Protein AF-A0A418MF50-F1 (afdb_monomer_lite)

Organism: NCBI:txid2305895

pLDDT: mean 85.11, std 12.39, range [39.0, 96.81]

Radius of gyration: 15.43 Å; chains: 1; bounding box: 39×33×41 Å

Structure (mmCIF, N/CA/C/O backbone):
data_AF-A0A418MF50-F1
#
_entry.id   AF-A0A418MF50-F1
#
loop_
_atom_site.group_PDB
_atom_site.id
_atom_site.type_symbol
_atom_site.label_atom_id
_atom_site.label_alt_id
_atom_site.label_comp_id
_atom_site.label_asym_id
_atom_site.label_entity_id
_atom_site.label_seq_id
_atom_site.pdbx_PDB_ins_code
_atom_site.Cartn_x
_atom_site.Cartn_y
_atom_site.Cartn_z
_atom_site.occupancy
_atom_site.B_iso_or_equiv
_atom_site.auth_seq_id
_atom_site.auth_comp_id
_atom_site.auth_asym_id
_atom_site.auth_atom_id
_atom_site.pdbx_PDB_model_num
ATOM 1 N N . MET A 1 1 ? -24.322 -12.198 4.476 1.00 40.47 1 MET A N 1
ATOM 2 C CA . MET A 1 1 ? -22.917 -12.502 4.805 1.00 40.47 1 MET A CA 1
ATOM 3 C C . MET A 1 1 ? -22.656 -11.917 6.171 1.00 40.47 1 MET A C 1
ATOM 5 O O . MET A 1 1 ? -22.578 -10.701 6.294 1.00 40.47 1 MET A O 1
ATOM 9 N N . ASP A 1 2 ? -22.654 -12.772 7.187 1.00 39.00 2 ASP A N 1
ATOM 10 C CA . ASP A 1 2 ? -22.369 -12.386 8.565 1.00 39.00 2 ASP A CA 1
ATOM 11 C C . ASP A 1 2 ? -20.908 -11.935 8.714 1.00 39.00 2 ASP A C 1
ATOM 13 O O . ASP A 1 2 ? -20.053 -12.274 7.900 1.00 39.00 2 ASP A O 1
ATOM 17 N N . ARG A 1 3 ? -20.649 -11.099 9.720 1.00 45.75 3 ARG A N 1
ATOM 18 C CA . ARG A 1 3 ? -19.449 -10.271 9.939 1.00 45.75 3 ARG A CA 1
ATOM 19 C C . ARG A 1 3 ? -18.143 -11.076 10.107 1.00 45.75 3 ARG A C 1
ATOM 21 O O . ARG A 1 3 ? -17.661 -11.247 11.225 1.00 45.75 3 ARG A O 1
ATOM 28 N N . ILE A 1 4 ? -17.524 -11.536 9.017 1.00 49.72 4 ILE A N 1
ATOM 29 C CA . ILE A 1 4 ? -16.207 -12.206 9.048 1.00 49.72 4 ILE A CA 1
ATOM 30 C C . ILE A 1 4 ? -15.073 -11.170 8.957 1.00 49.72 4 ILE A C 1
ATOM 32 O O . ILE A 1 4 ? -14.363 -11.081 7.963 1.00 49.72 4 ILE A O 1
ATOM 36 N N . ILE A 1 5 ? -14.890 -10.380 10.016 1.00 53.25 5 ILE A N 1
ATOM 37 C CA . ILE A 1 5 ? -13.573 -9.808 10.359 1.00 53.25 5 ILE A CA 1
ATOM 38 C C . ILE A 1 5 ? -13.299 -10.161 11.821 1.00 53.25 5 ILE A C 1
ATOM 40 O O . ILE A 1 5 ? -13.067 -9.312 12.675 1.00 53.25 5 ILE A O 1
ATOM 44 N N . TYR A 1 6 ? -13.399 -11.445 12.153 1.00 53.62 6 TYR A N 1
ATOM 45 C CA . TYR A 1 6 ? -12.806 -11.943 13.386 1.00 53.62 6 TYR A CA 1
ATOM 46 C C . TYR A 1 6 ? -11.461 -12.569 13.028 1.00 53.62 6 TYR A C 1
ATOM 48 O O . TYR A 1 6 ? -11.406 -13.670 12.497 1.00 53.62 6 TYR A O 1
ATOM 56 N N . ILE A 1 7 ? -10.408 -11.788 13.293 1.00 60.94 7 ILE A N 1
ATOM 57 C CA . ILE A 1 7 ? -8.996 -12.174 13.425 1.00 60.94 7 ILE A CA 1
ATOM 58 C C . ILE A 1 7 ? -8.527 -13.121 12.312 1.00 60.9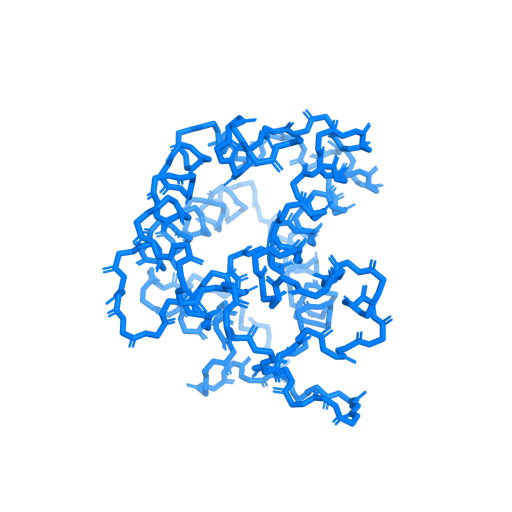4 7 ILE A C 1
ATOM 60 O O . ILE A 1 7 ? -8.392 -14.329 12.501 1.00 60.94 7 ILE A O 1
ATOM 64 N N . LEU A 1 8 ? -8.243 -12.546 11.144 1.00 71.44 8 LEU A N 1
ATOM 65 C CA . LEU A 1 8 ? -7.464 -13.240 10.123 1.00 71.44 8 LEU A CA 1
ATOM 66 C C . LEU A 1 8 ? -6.057 -13.467 10.685 1.00 71.44 8 LEU A C 1
ATOM 68 O O . LEU A 1 8 ? -5.431 -12.531 11.165 1.00 71.44 8 LEU A O 1
ATOM 72 N N . ASN A 1 9 ? -5.516 -14.682 10.624 1.00 80.25 9 ASN A N 1
ATOM 73 C CA . ASN A 1 9 ? -4.075 -14.824 10.839 1.00 80.25 9 ASN A CA 1
ATOM 74 C C . ASN A 1 9 ? -3.307 -14.113 9.704 1.00 80.25 9 ASN A C 1
ATOM 76 O O . ASN A 1 9 ? -3.879 -13.805 8.659 1.00 80.25 9 ASN A O 1
ATOM 80 N N . THR A 1 10 ? -2.005 -13.871 9.866 1.00 77.44 10 THR A N 1
ATOM 81 C CA . THR A 1 10 ? -1.233 -13.079 8.891 1.00 77.44 10 THR A CA 1
ATOM 82 C C . THR A 1 10 ? -1.316 -13.627 7.456 1.00 77.44 10 THR A C 1
ATOM 84 O O . THR A 1 10 ? -1.430 -12.849 6.515 1.00 77.44 10 THR A O 1
ATOM 87 N N . HIS A 1 11 ? -1.358 -14.952 7.262 1.00 82.44 11 HIS A N 1
ATOM 88 C CA . HIS A 1 11 ? -1.516 -15.558 5.931 1.00 82.44 11 HIS A CA 1
ATOM 89 C C . HIS A 1 11 ? -2.909 -15.301 5.332 1.00 82.44 11 HIS A C 1
ATOM 91 O O . HIS A 1 11 ? -3.054 -15.013 4.141 1.00 82.44 11 HIS A O 1
ATOM 97 N N . GLN A 1 12 ? -3.952 -15.393 6.157 1.00 87.81 12 GLN A N 1
ATOM 98 C CA . GLN A 1 12 ? -5.311 -15.044 5.751 1.00 87.81 12 GLN A CA 1
ATOM 99 C C . GLN A 1 12 ? -5.434 -13.548 5.453 1.00 87.81 12 GLN A C 1
ATOM 101 O O . GLN A 1 12 ? -6.130 -13.193 4.511 1.00 87.81 12 GLN A O 1
ATOM 106 N N . MET A 1 13 ? -4.722 -12.688 6.188 1.00 91.38 13 MET A N 1
ATOM 107 C CA . MET A 1 13 ? -4.668 -11.254 5.909 1.00 91.38 13 MET A CA 1
ATOM 108 C C . MET A 1 13 ? -4.002 -10.983 4.557 1.00 91.38 13 MET A C 1
ATOM 110 O O . MET A 1 13 ? -4.559 -10.243 3.761 1.00 91.38 13 MET A O 1
ATOM 114 N N . VAL A 1 14 ? -2.877 -11.632 4.233 1.00 92.12 14 VAL A N 1
ATOM 115 C CA . VAL A 1 14 ? -2.264 -11.532 2.891 1.00 92.12 14 VAL A CA 1
ATOM 116 C C . VAL A 1 14 ? -3.259 -11.941 1.801 1.00 92.12 14 VAL A C 1
ATOM 118 O O . VAL A 1 14 ? -3.436 -11.213 0.828 1.00 92.12 14 VAL A O 1
ATOM 121 N N . SER A 1 15 ? -3.956 -13.064 1.991 1.00 90.88 15 SER A N 1
ATOM 122 C CA . SER A 1 15 ? -4.968 -13.541 1.035 1.00 90.88 15 SER A CA 1
ATOM 123 C C . SER A 1 15 ? -6.134 -12.555 0.897 1.00 90.88 15 SER A C 1
ATOM 125 O O . SER A 1 15 ? -6.600 -12.309 -0.210 1.00 90.88 15 SER A O 1
ATOM 127 N N . PHE A 1 16 ? -6.567 -11.958 2.010 1.00 91.44 16 PHE A N 1
ATOM 128 C CA . PHE A 1 16 ? -7.607 -10.935 2.047 1.00 91.44 16 PHE A CA 1
ATOM 129 C C . PHE A 1 16 ? -7.195 -9.660 1.307 1.00 91.44 16 PHE A C 1
ATOM 131 O O . PHE A 1 16 ? -7.958 -9.182 0.472 1.00 91.44 16 PHE A O 1
ATOM 138 N N . LEU A 1 17 ? -5.985 -9.145 1.553 1.00 92.12 17 LEU A N 1
ATOM 139 C CA . LEU A 1 17 ? -5.474 -7.959 0.860 1.00 92.12 17 LEU A CA 1
ATOM 140 C C . LEU A 1 17 ? -5.344 -8.202 -0.648 1.00 92.12 17 LEU A C 1
ATOM 142 O O . LEU A 1 17 ? -5.726 -7.361 -1.451 1.00 92.12 17 LEU A O 1
ATOM 146 N N . MET A 1 18 ? -4.863 -9.377 -1.052 1.00 90.88 18 MET A N 1
ATOM 147 C CA . MET A 1 18 ? -4.740 -9.729 -2.471 1.00 90.88 18 MET A CA 1
ATOM 148 C C . MET A 1 18 ? -6.084 -10.046 -3.149 1.00 90.88 18 MET A C 1
ATOM 150 O O . MET A 1 18 ? -6.101 -10.281 -4.354 1.00 90.88 18 MET A O 1
ATOM 154 N N . GLY A 1 19 ? -7.193 -10.108 -2.400 1.00 87.50 19 GLY A N 1
ATOM 155 C CA . GLY A 1 19 ? -8.491 -10.527 -2.932 1.00 87.50 19 GLY A CA 1
ATOM 156 C C . GLY A 1 19 ? -8.508 -11.974 -3.425 1.00 87.50 19 GLY A C 1
ATOM 157 O O . GLY A 1 19 ? -9.249 -12.310 -4.343 1.00 87.50 19 GLY A O 1
ATOM 158 N N . ILE A 1 20 ? -7.686 -12.843 -2.838 1.00 87.44 20 ILE A N 1
ATOM 159 C CA . ILE A 1 20 ? -7.687 -14.274 -3.148 1.00 87.44 20 ILE A CA 1
ATOM 160 C C . ILE A 1 20 ? -8.920 -14.907 -2.498 1.00 87.44 20 ILE A C 1
ATOM 162 O O . ILE A 1 20 ? -9.257 -14.592 -1.354 1.00 87.44 20 ILE A O 1
ATOM 166 N N . GLU A 1 21 ? -9.584 -15.818 -3.214 1.00 81.62 21 GLU A N 1
ATOM 167 C CA . GLU A 1 21 ? -10.716 -16.597 -2.697 1.00 81.62 21 GLU A CA 1
ATOM 168 C C . GLU A 1 21 ? -10.442 -17.137 -1.275 1.00 81.62 21 GLU A C 1
ATOM 170 O O . GLU A 1 21 ? -9.377 -17.718 -1.036 1.00 81.62 21 GLU A O 1
ATOM 175 N N . PRO A 1 22 ? -11.370 -16.962 -0.311 1.00 83.25 22 PRO A N 1
ATOM 176 C CA . PRO A 1 22 ? -12.764 -16.520 -0.466 1.00 83.25 22 PRO A CA 1
ATOM 177 C C . PRO A 1 22 ? -12.986 -14.998 -0.325 1.00 83.25 22 PRO A C 1
ATOM 179 O O . PRO A 1 22 ? -14.115 -14.558 -0.117 1.00 83.25 22 PRO A O 1
ATOM 182 N N . PHE A 1 23 ? -11.927 -14.186 -0.353 1.00 83.12 23 PHE A N 1
ATOM 183 C CA . PHE A 1 23 ? -11.989 -12.745 -0.070 1.00 83.12 23 PHE A CA 1
ATOM 184 C C . PHE A 1 23 ? -12.098 -11.866 -1.320 1.00 83.12 23 PHE A C 1
ATOM 186 O O . PHE A 1 23 ? -12.017 -10.640 -1.221 1.00 83.12 23 PHE A O 1
ATOM 193 N N . ASN A 1 24 ? -12.253 -12.479 -2.491 1.00 84.06 24 ASN A N 1
ATOM 194 C CA . ASN A 1 24 ? -12.351 -11.762 -3.748 1.00 84.06 24 ASN A CA 1
ATOM 195 C C . ASN A 1 24 ? -13.591 -10.860 -3.761 1.00 84.06 24 ASN A C 1
ATOM 197 O O . ASN A 1 24 ? -14.708 -11.288 -3.460 1.00 84.06 24 ASN A O 1
ATOM 201 N N . VAL A 1 25 ? -13.390 -9.597 -4.125 1.00 83.75 25 VAL A N 1
ATOM 202 C CA . VAL A 1 25 ? -14.467 -8.654 -4.387 1.00 83.75 25 VAL A CA 1
ATOM 203 C C . VAL A 1 25 ? -14.332 -8.217 -5.833 1.00 83.75 25 VAL A C 1
ATOM 205 O O . VAL A 1 25 ? -13.457 -7.419 -6.159 1.00 83.75 25 VAL A O 1
ATOM 208 N N . GLU A 1 26 ? -15.236 -8.704 -6.682 1.00 80.62 26 GLU A N 1
ATOM 209 C CA . GLU A 1 26 ? -15.197 -8.442 -8.122 1.00 80.62 26 GLU A CA 1
ATOM 210 C C . GLU A 1 26 ? -15.038 -6.944 -8.439 1.00 80.62 26 GLU A C 1
ATOM 212 O O . GLU A 1 26 ? -15.786 -6.083 -7.942 1.00 80.62 26 GLU A O 1
ATOM 217 N N . SER A 1 27 ? -14.051 -6.642 -9.284 1.00 72.62 27 SER A N 1
ATOM 218 C CA . SER A 1 27 ? -13.863 -5.330 -9.887 1.00 72.62 27 SER A CA 1
ATOM 219 C C . SER A 1 27 ? -14.941 -5.110 -10.952 1.00 72.62 27 SER A C 1
ATOM 221 O O . SER A 1 27 ? -15.178 -5.928 -11.836 1.00 72.62 27 SER A O 1
ATOM 223 N N . SER A 1 28 ? -15.668 -4.000 -10.836 1.00 60.69 28 SER A N 1
ATOM 224 C CA . SER A 1 28 ? -16.722 -3.621 -11.775 1.00 60.69 28 SER A CA 1
ATOM 225 C C . SER A 1 28 ? -16.142 -2.653 -12.804 1.00 60.69 28 SER A C 1
ATOM 227 O O . SER A 1 28 ? -16.252 -1.437 -12.638 1.00 60.69 28 SER A O 1
ATOM 229 N N . GLY A 1 29 ? -15.474 -3.168 -13.835 1.00 59.81 29 GLY A N 1
ATOM 230 C CA . GLY A 1 29 ? -14.913 -2.344 -14.907 1.00 59.81 29 GLY A CA 1
ATOM 231 C C . GLY A 1 29 ? -14.178 -3.150 -15.978 1.00 59.81 29 GLY A C 1
ATOM 232 O O . GLY A 1 29 ? -13.901 -4.326 -15.793 1.00 59.81 29 GLY A O 1
ATOM 233 N N . ASP A 1 30 ? -13.834 -2.486 -17.087 1.00 51.38 30 ASP A N 1
ATOM 234 C CA . ASP A 1 30 ? -13.110 -3.068 -18.237 1.00 51.38 30 ASP A CA 1
ATOM 235 C C . ASP A 1 30 ? -11.646 -3.456 -17.929 1.00 51.38 30 ASP A C 1
ATOM 237 O O . ASP A 1 30 ? -10.927 -3.929 -18.807 1.00 51.38 30 ASP A O 1
ATOM 241 N N . VAL A 1 31 ? -11.169 -3.189 -16.710 1.00 60.03 31 VAL A N 1
ATOM 242 C CA . VAL A 1 31 ? -9.800 -3.467 -16.269 1.00 60.03 31 VAL A CA 1
ATOM 243 C C . VAL A 1 31 ? -9.891 -4.478 -15.140 1.00 60.03 31 VAL A C 1
ATOM 245 O O . VAL A 1 31 ? -10.430 -4.161 -14.082 1.00 60.03 31 VAL A O 1
ATOM 248 N N . GLU A 1 32 ? -9.374 -5.681 -15.390 1.00 69.94 32 GLU A N 1
ATOM 249 C CA . GLU A 1 32 ? -9.337 -6.811 -14.455 1.00 69.94 32 GLU A CA 1
ATOM 250 C C . GLU A 1 32 ? -8.338 -6.542 -13.319 1.00 69.94 32 GLU A C 1
ATOM 252 O O . GLU A 1 32 ? -7.302 -7.199 -13.196 1.00 69.94 32 GLU A O 1
ATOM 257 N N . GLU A 1 33 ? -8.607 -5.521 -12.501 1.00 79.69 33 GLU A N 1
ATOM 258 C CA . GLU A 1 33 ? -7.912 -5.362 -11.227 1.00 79.69 33 GLU A CA 1
ATOM 259 C C . GLU A 1 33 ? -8.083 -6.637 -10.397 1.00 79.69 33 GLU A C 1
ATOM 261 O O . GLU A 1 33 ? -9.158 -7.246 -10.459 1.00 79.69 33 GLU A O 1
ATOM 266 N N . PRO A 1 34 ? -7.069 -7.024 -9.598 1.00 79.81 34 PRO A N 1
ATOM 267 C CA . PRO A 1 34 ? -7.108 -8.270 -8.833 1.00 79.81 34 PRO A CA 1
ATOM 268 C C . PRO A 1 34 ? -8.337 -8.372 -7.929 1.00 79.81 34 PRO A C 1
ATOM 270 O O . PRO A 1 34 ? -8.860 -9.456 -7.705 1.00 79.81 34 PRO A O 1
ATOM 273 N N . THR A 1 35 ? -8.782 -7.227 -7.412 1.00 87.00 35 THR A N 1
ATOM 274 C CA . THR A 1 35 ? -9.969 -7.069 -6.578 1.00 87.00 35 THR A CA 1
ATOM 275 C C . THR A 1 35 ? -10.361 -5.591 -6.527 1.00 87.00 35 THR A C 1
ATOM 277 O O . THR A 1 35 ? -9.595 -4.716 -6.937 1.00 87.00 35 THR A O 1
ATOM 280 N N . ASN A 1 36 ? -11.547 -5.287 -6.008 1.00 88.25 36 ASN A N 1
ATOM 281 C CA . ASN A 1 36 ? -12.015 -3.924 -5.791 1.00 88.25 36 ASN A CA 1
ATOM 282 C C . ASN A 1 36 ? -11.602 -3.409 -4.400 1.00 88.25 36 ASN A C 1
ATOM 284 O O . ASN A 1 36 ? -12.344 -3.564 -3.425 1.00 88.25 36 ASN A O 1
ATOM 288 N N . TYR A 1 37 ? -10.427 -2.780 -4.313 1.00 89.38 37 TYR A N 1
ATOM 289 C CA . TYR A 1 37 ? -9.861 -2.286 -3.052 1.00 89.38 37 TYR A CA 1
ATOM 290 C C . TYR A 1 37 ? -10.766 -1.266 -2.341 1.00 89.38 37 TYR A C 1
ATOM 292 O O . TYR A 1 37 ? -11.058 -1.447 -1.160 1.00 89.38 37 TYR A O 1
ATOM 300 N N . GLU A 1 38 ? -11.303 -0.265 -3.048 1.00 89.31 38 GLU A N 1
ATOM 301 C CA . GLU A 1 38 ? -12.243 0.722 -2.479 1.00 89.31 38 GLU A CA 1
ATOM 302 C C . GLU A 1 38 ? -13.446 0.019 -1.826 1.00 89.31 38 GLU A C 1
ATOM 304 O O . GLU A 1 38 ? -13.845 0.303 -0.692 1.00 89.31 38 GLU A O 1
ATOM 309 N N . LYS A 1 39 ? -14.025 -0.962 -2.529 1.00 88.94 39 LYS A N 1
ATOM 310 C CA . LYS A 1 39 ? -15.166 -1.730 -2.029 1.00 88.94 39 LYS A CA 1
ATOM 311 C C . LYS A 1 39 ? -14.774 -2.629 -0.856 1.00 88.94 39 LYS A C 1
ATOM 313 O O . LYS A 1 39 ? -15.585 -2.746 0.064 1.00 88.94 39 LYS A O 1
ATOM 318 N N . ILE A 1 40 ? -13.565 -3.203 -0.840 1.00 90.25 40 ILE A N 1
ATOM 319 C CA . ILE A 1 40 ? -13.032 -3.935 0.321 1.00 90.25 40 ILE A CA 1
ATOM 320 C C . ILE A 1 40 ? -13.015 -3.025 1.554 1.00 90.25 40 ILE A C 1
ATOM 322 O O . ILE A 1 40 ? -13.572 -3.369 2.602 1.00 90.25 40 ILE A O 1
ATOM 326 N N . TRP A 1 41 ? -12.426 -1.836 1.429 1.00 91.62 41 TRP A N 1
ATOM 327 C CA . TRP A 1 41 ? -12.326 -0.899 2.544 1.00 91.62 41 TRP A CA 1
ATOM 328 C C . TRP A 1 41 ? -13.694 -0.405 3.006 1.00 91.62 41 TRP A C 1
ATOM 330 O O . TRP A 1 41 ? -13.979 -0.398 4.205 1.00 91.62 41 TRP A O 1
ATOM 340 N N . ARG A 1 42 ? -14.575 -0.054 2.066 1.00 90.88 42 ARG A N 1
ATOM 341 C CA . ARG A 1 42 ? -15.916 0.462 2.360 1.00 90.88 42 ARG A CA 1
ATOM 342 C C . ARG A 1 42 ? -16.842 -0.573 2.995 1.00 90.88 42 ARG A C 1
ATOM 344 O O . ARG A 1 42 ? -17.602 -0.213 3.890 1.00 90.88 42 ARG A O 1
ATOM 351 N N . LEU A 1 43 ? -16.845 -1.815 2.508 1.00 88.12 43 LEU A N 1
ATOM 352 C CA . LEU A 1 43 ? -17.809 -2.835 2.940 1.00 88.12 43 LEU A CA 1
ATOM 353 C C . LEU A 1 43 ? -17.318 -3.691 4.105 1.00 88.12 43 LEU A C 1
ATOM 355 O O . LEU A 1 43 ? -18.148 -4.232 4.832 1.00 88.12 43 LEU A O 1
ATOM 359 N N . PHE A 1 44 ? -16.003 -3.813 4.288 1.00 88.81 44 PHE A N 1
ATOM 360 C CA . PHE A 1 44 ? -15.433 -4.709 5.289 1.00 88.81 44 PHE A CA 1
ATOM 361 C C . PHE A 1 44 ? -14.623 -3.923 6.323 1.00 88.81 44 PHE A C 1
ATOM 363 O O . PHE A 1 44 ? -15.026 -3.854 7.484 1.00 88.81 44 PHE A O 1
ATOM 370 N N . ILE A 1 45 ? -13.531 -3.266 5.916 1.00 90.81 45 ILE A N 1
ATOM 371 C CA . ILE A 1 45 ? -12.579 -2.668 6.870 1.00 90.81 45 ILE A CA 1
ATOM 372 C C . ILE A 1 45 ? -13.220 -1.533 7.681 1.00 90.81 45 ILE A C 1
ATOM 374 O O . ILE A 1 45 ? -13.198 -1.580 8.909 1.00 90.81 45 ILE A O 1
ATOM 378 N N . LYS A 1 46 ? -13.835 -0.532 7.036 1.00 90.25 46 LYS A N 1
ATOM 379 C CA . LYS A 1 46 ? -14.431 0.620 7.738 1.00 90.25 46 LYS A CA 1
ATOM 380 C C . LYS A 1 46 ? -15.567 0.202 8.690 1.00 90.25 46 LYS A C 1
ATOM 382 O O . LYS A 1 46 ? -15.539 0.636 9.842 1.00 90.25 46 LYS A O 1
ATOM 387 N N . PRO A 1 47 ? -16.527 -0.657 8.292 1.00 90.31 47 PRO A N 1
ATOM 388 C CA . PRO A 1 47 ? -17.529 -1.184 9.218 1.00 90.31 47 PRO A CA 1
ATOM 389 C C . PRO A 1 47 ? -16.924 -1.907 10.425 1.00 90.31 47 PRO A C 1
ATOM 391 O O . PRO A 1 47 ? -17.331 -1.635 11.552 1.00 90.31 47 PRO A O 1
ATOM 394 N N . PHE A 1 48 ? -15.914 -2.759 10.223 1.00 89.19 48 PHE A N 1
ATOM 395 C CA . PHE A 1 48 ? -15.223 -3.411 11.338 1.00 89.19 48 PHE A CA 1
ATOM 396 C C . PHE A 1 48 ? -14.549 -2.404 12.265 1.00 89.19 48 PHE A C 1
ATOM 398 O O . PHE A 1 48 ? -14.750 -2.469 13.472 1.00 89.19 48 PHE A O 1
ATOM 405 N N . LEU A 1 49 ? -13.799 -1.443 11.724 1.00 89.69 49 LEU A N 1
ATOM 406 C CA . LEU A 1 49 ? -13.121 -0.431 12.531 1.00 89.69 49 LEU A CA 1
ATOM 407 C C . LEU A 1 49 ? -14.102 0.417 13.352 1.00 89.69 49 LEU A C 1
ATOM 409 O O . LEU A 1 49 ? -13.746 0.850 14.446 1.00 89.69 49 LEU A O 1
ATOM 413 N N . ASN A 1 50 ? -15.331 0.622 12.877 1.00 89.56 50 ASN A N 1
ATOM 414 C CA . ASN A 1 50 ? -16.364 1.339 13.625 1.00 89.56 50 ASN A CA 1
ATOM 415 C C . ASN A 1 50 ? -16.934 0.518 14.797 1.00 89.56 50 ASN A C 1
ATOM 417 O O . ASN A 1 50 ? -17.276 1.093 15.828 1.00 89.56 50 ASN A O 1
ATOM 421 N N . GLU A 1 51 ? -17.034 -0.805 14.653 1.00 89.88 51 GLU A N 1
ATOM 422 C CA . GLU A 1 51 ? -17.646 -1.698 15.650 1.00 89.88 51 GLU A CA 1
ATOM 423 C C . GLU A 1 51 ? -16.630 -2.330 16.621 1.00 89.88 51 GLU A C 1
ATOM 425 O O . GLU A 1 51 ? -16.989 -2.726 17.729 1.00 89.88 51 GLU A O 1
ATOM 430 N N . ALA A 1 52 ? -15.364 -2.433 16.213 1.00 87.31 52 ALA A N 1
ATOM 431 C CA . ALA A 1 52 ? -14.310 -3.124 16.944 1.00 87.31 52 ALA A CA 1
ATOM 432 C C . ALA A 1 52 ? -13.907 -2.415 18.248 1.00 87.31 52 ALA A C 1
ATOM 434 O O . ALA A 1 52 ? -13.861 -1.184 18.339 1.00 87.31 52 ALA A O 1
ATOM 435 N N . SER A 1 53 ? -13.518 -3.205 19.252 1.00 89.06 53 SER A N 1
ATOM 436 C CA . SER A 1 53 ? -12.850 -2.703 20.455 1.00 89.06 53 SER A CA 1
ATOM 437 C C . SER A 1 53 ? -11.463 -2.133 20.128 1.00 89.06 53 SER A C 1
ATOM 439 O O . SER A 1 53 ? -10.896 -2.397 19.065 1.00 89.06 53 SER A O 1
ATOM 441 N N . LYS A 1 54 ? -10.872 -1.367 21.055 1.00 87.19 54 LYS A N 1
ATOM 442 C CA . LYS A 1 54 ? -9.513 -0.822 20.885 1.00 87.19 54 LYS A CA 1
ATOM 443 C C . LYS A 1 54 ? -8.482 -1.922 20.593 1.00 87.19 54 LYS A C 1
ATOM 445 O O . LYS A 1 54 ? -7.687 -1.771 19.669 1.00 87.19 54 LYS A O 1
ATOM 450 N N . ASP A 1 55 ? -8.546 -3.033 21.322 1.00 87.19 55 ASP A N 1
ATOM 451 C CA . ASP A 1 55 ? -7.614 -4.156 21.161 1.00 87.19 55 ASP A CA 1
ATOM 452 C C . ASP A 1 55 ? -7.786 -4.842 19.802 1.00 87.19 55 ASP A C 1
ATOM 454 O O . ASP A 1 55 ? -6.805 -5.157 19.135 1.00 87.19 55 ASP A O 1
ATOM 458 N N . GLN A 1 56 ? -9.030 -5.001 19.338 1.00 88.12 56 GLN A N 1
ATOM 459 C CA . GLN A 1 56 ? -9.317 -5.563 18.016 1.00 88.12 56 GLN A CA 1
ATOM 460 C C . GLN A 1 56 ? -8.798 -4.667 16.886 1.00 88.12 56 GLN A C 1
ATOM 462 O O . GLN A 1 56 ? -8.251 -5.177 15.910 1.00 88.12 56 GLN A O 1
ATOM 467 N N . LYS A 1 57 ? -8.930 -3.339 17.018 1.00 87.62 57 LYS A N 1
ATOM 468 C CA . LYS A 1 57 ? -8.355 -2.390 16.052 1.00 87.62 57 LYS A CA 1
ATOM 469 C C . LYS A 1 57 ? -6.830 -2.470 16.053 1.00 87.62 57 LYS A C 1
ATOM 471 O O . LYS A 1 57 ? -6.232 -2.540 14.987 1.00 87.62 57 LYS A O 1
ATOM 476 N N . SER A 1 58 ? -6.207 -2.491 17.232 1.00 88.00 58 SER A N 1
ATOM 477 C CA . SER A 1 58 ? -4.748 -2.601 17.362 1.00 88.00 58 SER A CA 1
ATOM 478 C C . SER A 1 58 ? -4.216 -3.887 16.726 1.00 88.00 58 SER A C 1
ATOM 480 O O . SER A 1 58 ? -3.245 -3.842 15.972 1.00 88.00 58 SER A O 1
ATOM 482 N N . GLU A 1 59 ? -4.886 -5.014 16.962 1.00 88.00 59 GLU A N 1
ATOM 483 C CA . GLU A 1 59 ? -4.517 -6.300 16.377 1.00 88.00 59 GLU A CA 1
ATOM 484 C C . GLU A 1 59 ? -4.704 -6.317 14.854 1.00 88.00 59 GLU A C 1
ATOM 486 O O . GLU A 1 59 ? -3.816 -6.772 14.135 1.00 88.00 59 GLU A O 1
ATOM 491 N N . PHE A 1 60 ? -5.808 -5.762 14.343 1.00 90.06 60 PHE A N 1
ATOM 492 C CA . PHE A 1 60 ? -6.021 -5.616 12.902 1.00 90.06 60 PHE A CA 1
ATOM 493 C C . PHE A 1 60 ? -4.891 -4.819 12.246 1.00 90.06 60 PHE A C 1
ATOM 495 O O . PHE A 1 60 ? -4.331 -5.250 11.242 1.00 90.06 60 PHE A O 1
ATOM 502 N N . TRP A 1 61 ? -4.516 -3.684 12.833 1.00 90.75 61 TRP A N 1
ATOM 503 C CA . TRP A 1 61 ? -3.453 -2.835 12.308 1.00 90.75 61 TRP A CA 1
ATOM 504 C C . TRP A 1 61 ? -2.079 -3.509 12.336 1.00 90.75 61 TRP A C 1
ATOM 506 O O . TRP A 1 61 ? -1.326 -3.413 11.363 1.00 90.75 61 TRP A O 1
ATOM 516 N N . ARG A 1 62 ? -1.783 -4.270 13.396 1.00 90.69 62 ARG A N 1
ATOM 517 C CA . ARG A 1 62 ? -0.585 -5.116 13.472 1.00 90.69 62 ARG A CA 1
ATOM 518 C C . ARG A 1 62 ? -0.565 -6.150 12.342 1.00 90.69 62 ARG A C 1
ATOM 520 O O . ARG A 1 62 ? 0.430 -6.261 11.631 1.00 90.69 62 ARG A O 1
ATOM 527 N N . GLN A 1 63 ? -1.666 -6.873 12.140 1.00 91.19 63 GLN A N 1
ATOM 528 C CA . GLN A 1 63 ? -1.791 -7.886 11.086 1.00 91.19 63 GLN A CA 1
ATOM 529 C C . GLN A 1 63 ? -1.717 -7.280 9.684 1.00 91.19 63 GLN A C 1
ATOM 531 O O . GLN A 1 63 ? -1.090 -7.856 8.798 1.00 91.19 63 GLN A O 1
ATOM 536 N N . PHE A 1 64 ? -2.323 -6.111 9.486 1.00 92.75 64 PHE A N 1
ATOM 537 C CA . PHE A 1 64 ? -2.263 -5.358 8.240 1.00 92.75 64 PHE A CA 1
ATOM 538 C C . PHE A 1 64 ? -0.817 -4.965 7.907 1.00 92.75 64 PHE A C 1
ATOM 540 O O . PHE A 1 64 ? -0.340 -5.259 6.812 1.00 92.75 64 PHE A O 1
ATOM 547 N N . TYR A 1 65 ? -0.075 -4.403 8.868 1.00 93.94 65 TYR A N 1
ATOM 548 C CA . TYR A 1 65 ? 1.349 -4.088 8.703 1.00 93.94 65 TYR A CA 1
ATOM 549 C C . TYR A 1 65 ? 2.190 -5.326 8.365 1.00 93.94 65 TYR A C 1
ATOM 551 O O . TYR A 1 65 ? 3.038 -5.299 7.466 1.00 93.94 65 TYR A O 1
ATOM 559 N N . GLU A 1 66 ? 1.962 -6.430 9.078 1.00 93.44 66 GLU A N 1
ATOM 560 C CA . GLU A 1 66 ? 2.669 -7.685 8.834 1.00 93.44 66 GLU A CA 1
ATOM 561 C C . GLU A 1 66 ? 2.359 -8.261 7.455 1.00 93.44 66 GLU A C 1
ATOM 563 O O . GLU A 1 66 ? 3.276 -8.713 6.773 1.00 93.44 66 GLU A O 1
ATOM 568 N N . ALA A 1 67 ? 1.104 -8.201 7.013 1.00 94.56 67 ALA A N 1
ATOM 569 C CA . ALA A 1 67 ? 0.702 -8.661 5.693 1.00 94.56 67 ALA A CA 1
ATOM 570 C C . ALA A 1 67 ? 1.340 -7.818 4.579 1.00 94.56 67 ALA A C 1
ATOM 572 O O . ALA A 1 67 ? 1.905 -8.387 3.648 1.00 94.56 67 ALA A O 1
ATOM 573 N N . LEU A 1 68 ? 1.359 -6.485 4.703 1.00 95.69 68 LEU A N 1
ATOM 574 C CA . LEU A 1 68 ? 2.080 -5.620 3.758 1.00 95.69 68 LEU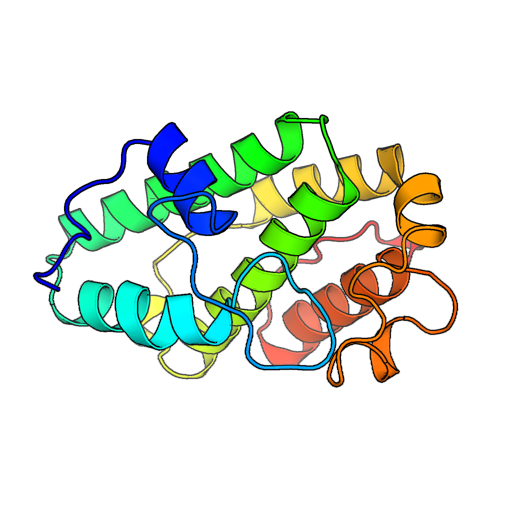 A CA 1
ATOM 575 C C . LEU A 1 68 ? 3.584 -5.930 3.734 1.00 95.69 68 LEU A C 1
ATOM 577 O O . LEU A 1 68 ? 4.208 -5.967 2.673 1.00 95.69 68 LEU A O 1
ATOM 581 N N . THR A 1 69 ? 4.169 -6.203 4.903 1.00 95.06 69 THR A N 1
ATOM 582 C CA . THR A 1 69 ? 5.574 -6.614 5.002 1.00 95.06 69 THR A CA 1
ATOM 583 C C . THR A 1 69 ? 5.813 -7.961 4.316 1.00 95.06 69 THR A C 1
ATOM 585 O O . THR A 1 69 ? 6.827 -8.115 3.641 1.00 95.06 69 THR A O 1
ATOM 588 N N . GLN A 1 70 ? 4.904 -8.931 4.461 1.00 94.88 70 GLN A N 1
ATOM 589 C CA . GLN A 1 70 ? 5.002 -10.229 3.789 1.00 94.88 70 GLN A CA 1
ATOM 590 C C . GLN A 1 70 ? 4.839 -10.111 2.274 1.00 94.88 70 GLN A C 1
ATOM 592 O O . GLN A 1 70 ? 5.589 -10.761 1.553 1.00 94.88 70 GLN A O 1
ATOM 597 N N . LEU A 1 71 ? 3.935 -9.254 1.787 1.00 94.81 71 LEU A N 1
ATOM 598 C CA . LEU A 1 71 ? 3.782 -8.982 0.354 1.00 94.81 71 LEU A CA 1
ATOM 599 C C . LEU A 1 71 ? 5.092 -8.484 -0.274 1.00 94.81 71 LEU A C 1
ATOM 601 O O . LEU A 1 71 ? 5.439 -8.922 -1.363 1.00 94.81 71 LEU A O 1
ATOM 605 N N . CYS A 1 72 ? 5.880 -7.670 0.439 1.00 94.00 72 CYS A N 1
ATOM 606 C CA . CYS A 1 72 ? 7.208 -7.239 -0.025 1.00 94.00 72 CYS A CA 1
ATOM 607 C C . CYS A 1 72 ? 8.225 -8.394 -0.173 1.00 94.00 72 CYS A C 1
ATOM 609 O O . CYS A 1 72 ? 9.295 -8.193 -0.745 1.00 94.00 72 CYS A O 1
ATOM 611 N N . LEU A 1 73 ? 7.945 -9.570 0.402 1.00 92.50 73 LEU A N 1
ATOM 612 C CA . LEU A 1 73 ? 8.854 -10.719 0.468 1.00 92.50 73 LEU A CA 1
ATOM 613 C C . LEU A 1 73 ? 8.409 -11.914 -0.389 1.00 92.50 73 LEU A C 1
ATOM 615 O O . LEU A 1 73 ? 9.194 -12.851 -0.525 1.00 92.50 73 LEU A O 1
ATOM 619 N N . LEU A 1 74 ? 7.178 -11.924 -0.917 1.00 88.00 74 LEU A N 1
ATOM 620 C CA . LEU A 1 74 ? 6.639 -13.073 -1.655 1.00 88.00 74 LEU A CA 1
ATOM 621 C C . LEU A 1 74 ? 7.401 -13.333 -2.959 1.00 88.00 74 LEU A C 1
ATOM 623 O O . LEU A 1 74 ? 7.689 -14.496 -3.239 1.00 88.00 74 LE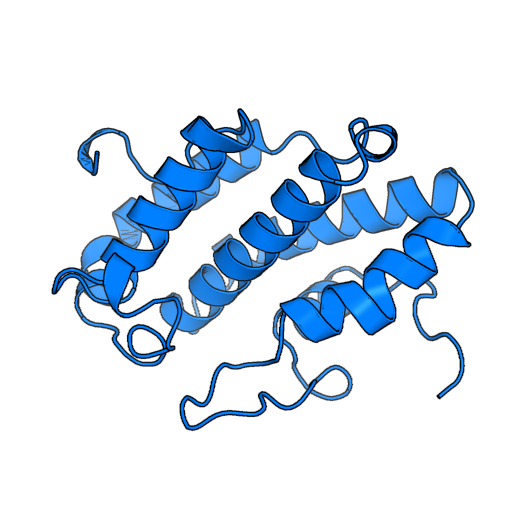U A O 1
ATOM 627 N N . ASP A 1 75 ? 7.757 -12.279 -3.704 1.00 85.00 75 ASP A N 1
ATOM 628 C CA . ASP A 1 75 ? 8.606 -12.323 -4.907 1.00 85.00 75 ASP A CA 1
ATOM 629 C C . ASP A 1 75 ? 8.128 -13.341 -5.964 1.00 85.00 75 ASP A C 1
ATOM 631 O O . ASP A 1 75 ? 8.918 -13.876 -6.741 1.00 85.00 75 ASP A O 1
ATOM 635 N N . LYS A 1 76 ? 6.819 -13.633 -5.988 1.00 91.50 76 LYS A N 1
ATOM 636 C CA . LYS A 1 76 ? 6.189 -14.550 -6.950 1.00 91.50 76 LYS A CA 1
ATOM 637 C C . LYS A 1 76 ? 5.682 -13.785 -8.160 1.00 91.50 76 LYS A C 1
ATOM 639 O O . LYS A 1 76 ? 5.932 -14.182 -9.294 1.00 91.50 76 LYS A O 1
ATOM 644 N N . ASP A 1 77 ? 4.967 -12.697 -7.900 1.00 94.19 77 ASP A N 1
ATOM 645 C CA . ASP A 1 77 ? 4.520 -11.736 -8.900 1.00 94.19 77 ASP A CA 1
ATOM 646 C C . ASP A 1 77 ? 4.672 -10.329 -8.312 1.00 94.19 77 ASP A C 1
ATOM 648 O O . ASP A 1 77 ? 3.721 -9.784 -7.741 1.00 94.19 77 ASP A O 1
ATOM 652 N N . PRO A 1 78 ? 5.866 -9.720 -8.448 1.00 93.88 78 PRO A N 1
ATOM 653 C CA . PRO A 1 78 ? 6.128 -8.405 -7.883 1.00 93.88 78 PRO A CA 1
ATOM 654 C C . PRO A 1 78 ? 5.118 -7.354 -8.350 1.00 93.88 78 PRO A C 1
ATOM 656 O O . PRO A 1 78 ? 4.796 -6.441 -7.595 1.00 93.88 78 PRO A O 1
ATOM 659 N N . GLY A 1 79 ? 4.619 -7.453 -9.589 1.00 93.50 79 GLY A N 1
ATOM 660 C CA . GLY A 1 79 ? 3.644 -6.504 -10.122 1.00 93.50 79 GLY A CA 1
ATOM 661 C C . GLY A 1 79 ? 2.340 -6.553 -9.332 1.00 93.50 79 GLY A C 1
ATOM 662 O O . GLY A 1 79 ? 1.885 -5.518 -8.849 1.00 93.50 79 GLY A O 1
ATOM 663 N N . LEU A 1 80 ? 1.787 -7.754 -9.135 1.00 92.88 80 LEU A N 1
ATOM 664 C CA . LEU A 1 80 ? 0.589 -7.985 -8.320 1.00 92.88 80 LEU A CA 1
ATOM 665 C C . LEU A 1 80 ? 0.789 -7.577 -6.861 1.00 92.88 80 LEU A C 1
ATOM 667 O O . LEU A 1 80 ? -0.042 -6.871 -6.289 1.00 92.88 80 LEU A O 1
ATOM 671 N N . GLU A 1 81 ? 1.892 -8.015 -6.265 1.00 95.25 81 GLU A N 1
ATOM 672 C CA . GLU A 1 81 ? 2.209 -7.789 -4.856 1.00 95.25 81 GLU A CA 1
ATOM 673 C C . GLU A 1 81 ? 2.320 -6.289 -4.549 1.00 95.25 81 GLU A C 1
ATOM 675 O O . GLU A 1 81 ? 1.671 -5.789 -3.629 1.00 95.25 81 GLU A O 1
ATOM 680 N N . TYR A 1 82 ? 3.072 -5.542 -5.362 1.00 95.31 82 TYR A N 1
ATOM 681 C CA . TYR A 1 82 ? 3.245 -4.103 -5.162 1.00 95.31 82 TYR A CA 1
ATOM 682 C C . TYR A 1 82 ? 2.003 -3.314 -5.557 1.00 95.31 82 TYR A C 1
ATOM 684 O O . TYR A 1 82 ? 1.657 -2.358 -4.866 1.00 95.31 82 TYR A O 1
ATOM 692 N N . TYR A 1 83 ? 1.272 -3.730 -6.592 1.00 93.25 83 TYR A N 1
ATOM 693 C CA . TYR A 1 83 ? -0.019 -3.118 -6.901 1.00 93.25 83 TYR A CA 1
ATOM 694 C C . TYR A 1 83 ? -1.004 -3.234 -5.736 1.00 93.25 83 TYR A C 1
ATOM 696 O O . TYR A 1 83 ? -1.651 -2.251 -5.373 1.00 93.25 83 TYR A O 1
ATOM 704 N N . THR A 1 84 ? -1.051 -4.405 -5.101 1.00 94.25 84 THR A N 1
ATOM 705 C CA . THR A 1 84 ? -1.853 -4.657 -3.898 1.00 94.25 84 THR A CA 1
ATOM 706 C C . THR A 1 84 ? -1.428 -3.734 -2.756 1.00 94.25 84 THR A C 1
ATOM 708 O O . THR A 1 84 ? -2.266 -3.037 -2.183 1.00 94.25 84 THR A O 1
ATOM 711 N N . ILE A 1 85 ? -0.123 -3.671 -2.454 1.00 96.31 85 ILE A N 1
ATOM 712 C CA . ILE A 1 85 ? 0.422 -2.797 -1.403 1.00 96.31 85 ILE A CA 1
ATOM 713 C C . ILE A 1 85 ? 0.003 -1.344 -1.640 1.00 96.31 85 ILE A C 1
ATOM 715 O O . ILE A 1 85 ? -0.591 -0.722 -0.762 1.00 96.31 85 ILE A O 1
ATOM 719 N N . PHE A 1 86 ? 0.285 -0.804 -2.827 1.00 94.69 86 PHE A N 1
ATOM 720 C CA . PHE A 1 86 ? 0.015 0.596 -3.144 1.00 94.69 86 PHE A CA 1
ATOM 721 C C . PHE A 1 86 ? -1.482 0.922 -3.125 1.00 94.69 86 PHE A C 1
ATOM 723 O O . PHE A 1 86 ? -1.861 1.970 -2.606 1.00 94.69 86 PHE A O 1
ATOM 730 N N . SER A 1 87 ? -2.336 0.011 -3.595 1.00 92.94 87 SER A N 1
ATOM 731 C CA . SER A 1 87 ? -3.792 0.193 -3.549 1.00 92.94 87 SER A CA 1
ATOM 732 C C . SER A 1 87 ? -4.309 0.272 -2.108 1.00 92.94 87 SER A C 1
ATOM 734 O O . SER A 1 87 ? -5.090 1.158 -1.770 1.00 92.94 87 SER A O 1
ATOM 736 N N . HIS A 1 88 ? -3.813 -0.588 -1.214 1.00 94.88 88 HIS A N 1
ATOM 737 C CA . HIS A 1 88 ? -4.166 -0.523 0.205 1.00 94.88 88 HIS A CA 1
ATOM 738 C C . HIS A 1 88 ? -3.593 0.702 0.925 1.00 94.88 88 HIS A C 1
ATOM 740 O O . HIS A 1 88 ? -4.245 1.216 1.832 1.00 94.88 88 HIS A O 1
ATOM 746 N N . LEU A 1 89 ? -2.407 1.186 0.541 1.00 94.88 89 LEU A N 1
ATOM 747 C CA . LEU A 1 89 ? -1.832 2.409 1.108 1.00 94.88 89 LEU A CA 1
ATOM 748 C C . LEU A 1 89 ? -2.661 3.647 0.754 1.00 94.88 89 LEU A C 1
ATOM 750 O O . LEU A 1 89 ? -2.885 4.481 1.629 1.00 94.88 89 LEU A O 1
ATOM 754 N N . VAL A 1 90 ? -3.153 3.755 -0.486 1.00 92.38 90 VAL A N 1
ATOM 755 C CA . VAL A 1 90 ? -4.057 4.848 -0.889 1.00 92.38 90 VAL A CA 1
ATOM 756 C C . VAL A 1 90 ? -5.300 4.862 -0.009 1.00 92.38 90 VAL A C 1
ATOM 758 O O . VAL A 1 90 ? -5.606 5.887 0.595 1.00 92.38 90 VAL A O 1
ATOM 761 N N . GLU A 1 91 ? -5.978 3.723 0.115 1.00 93.12 91 GLU A N 1
ATOM 762 C CA . GLU A 1 91 ? -7.200 3.608 0.916 1.00 93.12 91 GLU A CA 1
ATOM 763 C C . GLU A 1 91 ? -6.951 3.857 2.411 1.00 93.12 91 GLU A C 1
ATOM 765 O O . GLU A 1 91 ? -7.734 4.543 3.069 1.00 93.12 91 GLU A O 1
ATOM 770 N N . TYR A 1 92 ? -5.824 3.374 2.946 1.00 94.00 92 TYR A N 1
ATOM 771 C CA . TYR A 1 92 ? -5.405 3.642 4.321 1.00 94.00 92 TYR A CA 1
ATOM 772 C C . TYR A 1 92 ? -5.235 5.142 4.579 1.00 94.00 92 TYR A C 1
ATOM 774 O O . TYR A 1 92 ? -5.826 5.685 5.514 1.00 94.00 92 TYR A O 1
ATOM 782 N N . TYR A 1 93 ? -4.459 5.836 3.745 1.00 92.56 93 TYR A N 1
ATOM 783 C CA . TYR A 1 93 ? -4.233 7.267 3.931 1.00 92.56 93 TYR A CA 1
ATOM 784 C C . TYR A 1 93 ? -5.481 8.101 3.634 1.00 92.56 93 TYR A C 1
ATOM 786 O O . TYR A 1 93 ? -5.719 9.100 4.315 1.00 92.56 93 TYR A O 1
ATOM 794 N N . TYR A 1 94 ? -6.316 7.672 2.687 1.00 92.00 94 TYR A N 1
ATOM 795 C CA . TYR A 1 94 ? -7.616 8.285 2.450 1.00 92.00 94 TYR A CA 1
ATOM 796 C C . TYR A 1 94 ? -8.530 8.159 3.678 1.00 92.00 94 TYR A C 1
ATOM 798 O O . TYR A 1 94 ? -9.141 9.152 4.080 1.00 92.00 94 TYR A O 1
ATOM 806 N N . LEU A 1 95 ? -8.568 6.989 4.332 1.00 92.00 95 LEU A N 1
ATOM 807 C CA . LEU A 1 95 ? -9.290 6.801 5.592 1.00 92.00 95 LEU A CA 1
ATOM 808 C C . LEU A 1 95 ? -8.780 7.765 6.666 1.00 92.00 95 LEU A C 1
ATOM 810 O O . LEU A 1 95 ? -9.591 8.453 7.277 1.00 92.00 95 LEU A O 1
ATOM 814 N N . LEU A 1 96 ? -7.464 7.850 6.881 1.00 90.00 96 LEU A N 1
ATOM 815 C CA . LEU A 1 96 ? -6.893 8.753 7.887 1.00 90.00 96 LEU A CA 1
ATOM 816 C C . LEU A 1 96 ? -7.187 10.227 7.607 1.00 90.00 96 LEU A C 1
ATOM 818 O O . LEU A 1 96 ? -7.392 11.005 8.537 1.00 90.00 96 LEU A O 1
ATOM 822 N N . TYR A 1 97 ? -7.197 10.612 6.333 1.00 90.00 97 TYR A N 1
ATOM 823 C CA . TYR A 1 97 ? -7.516 11.970 5.915 1.00 90.00 97 TYR A CA 1
ATOM 824 C C . TYR A 1 97 ? -8.984 12.325 6.186 1.00 90.00 97 TYR A C 1
ATOM 826 O O . TYR A 1 97 ? -9.269 13.414 6.680 1.00 90.00 97 TYR A O 1
ATOM 834 N N . GLN A 1 98 ? -9.911 11.411 5.886 1.00 90.50 98 GLN A N 1
ATOM 835 C CA . GLN A 1 98 ? -11.346 11.612 6.119 1.00 90.50 98 GLN A CA 1
ATOM 836 C C . GLN A 1 98 ? -11.729 11.483 7.598 1.00 90.50 98 GLN A C 1
ATOM 838 O O . GLN A 1 98 ? -12.643 12.157 8.065 1.00 90.50 98 GLN A O 1
ATOM 843 N N . GLU A 1 99 ? -11.040 10.613 8.335 1.00 88.75 99 GLU A N 1
ATOM 844 C CA . GLU A 1 99 ? -11.393 10.198 9.692 1.00 88.75 99 GLU A CA 1
ATOM 845 C C . GLU A 1 99 ? -10.147 10.250 10.608 1.00 88.75 99 GLU A C 1
ATOM 847 O O . GLU A 1 99 ? -9.609 9.208 11.000 1.00 88.75 99 GLU A O 1
ATOM 852 N N . PRO A 1 100 ? -9.670 11.450 11.002 1.00 82.94 100 PRO A N 1
ATOM 853 C CA . PRO A 1 100 ? -8.395 11.614 11.714 1.00 82.94 100 PRO A CA 1
ATOM 854 C C . PRO A 1 100 ? -8.310 10.901 13.068 1.00 82.94 100 PRO A C 1
ATOM 856 O O . PRO A 1 100 ? -7.222 10.671 13.583 1.00 82.94 100 PRO A O 1
ATOM 859 N N . HIS A 1 101 ? -9.443 10.506 13.649 1.00 81.19 101 HIS A N 1
ATOM 860 C CA . HIS A 1 101 ? -9.480 9.727 14.886 1.00 81.19 101 HIS A CA 1
ATOM 861 C C . HIS A 1 101 ? -8.868 8.318 14.739 1.00 81.19 101 HIS A C 1
ATOM 863 O O . HIS A 1 101 ? -8.625 7.654 15.744 1.00 81.19 101 HIS A O 1
ATOM 869 N N . TYR A 1 102 ? -8.583 7.870 13.510 1.00 77.50 102 TYR A N 1
ATOM 870 C CA . TYR A 1 102 ? -7.809 6.659 13.234 1.00 77.50 102 TYR A CA 1
ATOM 871 C C . TYR A 1 102 ? -6.282 6.879 13.194 1.00 77.50 102 TYR A C 1
ATOM 873 O O . TYR A 1 102 ? -5.561 5.912 12.964 1.00 77.50 102 TYR A O 1
ATOM 881 N N . GLN A 1 103 ? -5.755 8.091 13.432 1.00 63.56 103 GLN A N 1
ATOM 882 C CA . GLN A 1 103 ? -4.323 8.434 13.279 1.00 63.56 103 GLN A CA 1
ATOM 883 C C . GLN A 1 103 ? -3.330 7.596 14.112 1.00 63.56 103 GLN A C 1
ATOM 885 O O . GLN A 1 103 ? -2.154 7.550 13.767 1.00 63.56 103 GLN A O 1
ATOM 890 N N . GLU A 1 104 ? -3.764 6.897 15.163 1.00 62.06 104 GLU A N 1
ATOM 891 C CA . GLU A 1 104 ? -2.890 6.056 16.006 1.00 62.06 104 GLU A CA 1
ATOM 892 C C . GLU A 1 104 ? -2.542 4.680 15.390 1.00 62.06 104 GLU A C 1
ATOM 894 O O . GLU A 1 104 ? -2.040 3.801 16.089 1.00 62.06 104 GLU A O 1
ATOM 899 N N . SER A 1 105 ? -2.854 4.433 14.115 1.00 68.88 105 SER A N 1
ATOM 90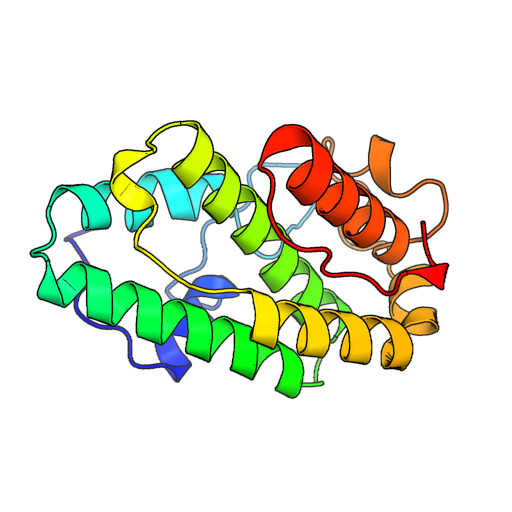0 C CA . SER A 1 105 ? -3.034 3.061 13.625 1.00 68.88 105 SER A CA 1
ATOM 901 C C . SER A 1 105 ? -1.761 2.311 13.218 1.00 68.88 105 SER A C 1
ATOM 903 O O . SER A 1 105 ? -1.645 1.157 13.613 1.00 68.88 105 SER A O 1
ATOM 905 N N . ILE A 1 106 ? -0.792 2.899 12.506 1.00 82.69 106 ILE A N 1
ATOM 906 C CA . ILE A 1 106 ? 0.476 2.224 12.137 1.00 82.69 106 ILE A CA 1
ATOM 907 C C . ILE A 1 106 ? 1.578 3.225 11.751 1.00 82.69 106 ILE A C 1
ATOM 909 O O . ILE A 1 106 ? 1.350 4.130 10.948 1.00 82.69 106 ILE A O 1
ATOM 913 N N . ASP A 1 107 ? 2.802 3.018 12.255 1.00 83.56 107 ASP A N 1
ATOM 914 C CA . ASP A 1 107 ? 4.004 3.695 11.746 1.00 83.56 107 ASP A CA 1
ATOM 915 C C . ASP A 1 107 ? 4.534 2.958 10.507 1.00 83.56 107 ASP A C 1
ATOM 917 O O . ASP A 1 107 ? 5.077 1.853 10.590 1.00 83.56 107 ASP A O 1
ATOM 921 N N . LEU A 1 108 ? 4.373 3.585 9.342 1.00 90.00 108 LEU A N 1
ATOM 922 C CA . LEU A 1 108 ? 4.779 3.023 8.057 1.00 90.00 108 LEU A CA 1
ATOM 923 C C . LEU A 1 108 ? 6.198 3.411 7.627 1.00 90.00 108 LEU A C 1
ATOM 925 O O . LEU A 1 108 ? 6.628 2.952 6.572 1.00 90.00 108 LEU A O 1
ATOM 929 N N . ASN A 1 109 ? 6.957 4.181 8.416 1.00 89.00 109 ASN A N 1
ATOM 930 C CA . ASN A 1 109 ? 8.303 4.621 8.027 1.00 89.00 109 ASN A CA 1
ATOM 931 C C . ASN A 1 109 ? 9.240 3.438 7.753 1.00 89.00 109 ASN A C 1
ATOM 933 O O . ASN A 1 109 ? 9.941 3.408 6.747 1.00 89.00 109 ASN A O 1
ATOM 937 N N . THR A 1 110 ? 9.243 2.414 8.609 1.00 90.88 110 THR A N 1
ATOM 938 C CA . THR A 1 110 ? 10.100 1.234 8.381 1.00 90.88 110 THR A CA 1
ATOM 939 C C . THR A 1 110 ? 9.656 0.447 7.146 1.00 90.88 110 THR A C 1
ATOM 941 O O . THR A 1 110 ? 10.494 -0.006 6.362 1.00 90.88 110 THR A O 1
ATOM 944 N N . LEU A 1 111 ? 8.344 0.295 6.943 1.00 93.94 111 LEU A N 1
ATOM 945 C CA . LEU A 1 111 ? 7.802 -0.385 5.768 1.00 93.94 111 LEU A CA 1
ATOM 946 C C . LEU A 1 111 ? 8.117 0.386 4.481 1.00 93.94 111 LEU A C 1
ATOM 948 O O . LEU A 1 111 ? 8.419 -0.234 3.465 1.00 93.94 111 LEU A O 1
ATOM 952 N N . SER A 1 112 ? 8.114 1.717 4.524 1.00 95.00 112 SER A N 1
ATOM 953 C CA . SER A 1 112 ? 8.356 2.547 3.348 1.00 95.00 112 SER A CA 1
ATOM 954 C C . SER A 1 112 ? 9.757 2.342 2.770 1.00 95.00 112 SER A C 1
ATOM 956 O O . SER A 1 112 ? 9.902 2.197 1.559 1.00 95.00 112 SER A O 1
ATOM 958 N N . HIS A 1 113 ? 10.768 2.171 3.628 1.00 94.50 113 HIS A N 1
ATOM 959 C CA . HIS A 1 113 ? 12.122 1.806 3.203 1.00 94.50 113 HIS A CA 1
ATOM 960 C C . HIS A 1 113 ? 12.168 0.423 2.536 1.00 94.50 113 HIS A C 1
ATOM 962 O O . HIS A 1 113 ? 12.860 0.247 1.533 1.00 94.50 113 HIS A O 1
ATOM 968 N N . LYS A 1 114 ? 11.421 -0.563 3.054 1.00 95.25 114 LYS A N 1
ATOM 969 C CA . LYS A 1 114 ? 11.345 -1.907 2.451 1.00 95.25 114 LYS A CA 1
ATOM 970 C C . LYS A 1 114 ? 10.663 -1.876 1.087 1.00 95.25 114 LYS A C 1
ATOM 972 O O . LYS A 1 114 ? 11.140 -2.511 0.148 1.00 95.25 114 LYS A O 1
ATOM 977 N N . ILE A 1 115 ? 9.573 -1.117 0.974 1.00 96.81 115 ILE A N 1
ATOM 978 C CA . ILE A 1 115 ? 8.868 -0.924 -0.293 1.00 96.81 115 ILE A CA 1
ATOM 979 C C . ILE A 1 115 ? 9.815 -0.251 -1.291 1.00 96.81 115 ILE A C 1
ATOM 981 O O . ILE A 1 115 ? 10.021 -0.806 -2.368 1.00 96.81 115 ILE A O 1
ATOM 985 N N . ALA A 1 116 ? 10.488 0.839 -0.911 1.00 96.38 116 ALA A N 1
ATOM 986 C CA . ALA A 1 116 ? 11.439 1.539 -1.773 1.00 96.38 116 ALA A CA 1
ATOM 987 C C . ALA A 1 116 ? 12.575 0.623 -2.264 1.00 96.38 116 ALA A C 1
ATOM 989 O O . ALA A 1 116 ? 12.859 0.583 -3.460 1.00 96.38 116 ALA A O 1
ATOM 990 N N . GLN A 1 117 ? 13.170 -0.189 -1.382 1.00 94.69 117 GLN A N 1
ATOM 991 C CA . GLN A 1 117 ? 14.195 -1.169 -1.767 1.00 94.69 117 GLN A CA 1
ATOM 992 C C . GLN A 1 117 ? 13.678 -2.188 -2.792 1.00 94.69 117 GLN A C 1
ATOM 994 O O . GLN A 1 117 ? 14.373 -2.510 -3.761 1.00 94.69 117 GLN A O 1
ATOM 999 N N . GLY A 1 118 ? 12.456 -2.690 -2.612 1.00 95.81 118 GLY A N 1
ATOM 1000 C CA . GLY A 1 118 ? 11.849 -3.605 -3.574 1.00 95.81 118 GLY A CA 1
ATOM 1001 C C . GLY A 1 118 ? 11.468 -2.937 -4.897 1.00 95.81 118 GLY A C 1
ATOM 1002 O O . GLY A 1 118 ? 11.624 -3.563 -5.947 1.00 95.81 118 GLY A O 1
ATOM 1003 N N . ILE A 1 119 ? 11.084 -1.653 -4.877 1.00 95.88 119 ILE A N 1
ATOM 1004 C CA . ILE A 1 119 ? 10.942 -0.820 -6.081 1.00 95.88 119 ILE A CA 1
ATOM 1005 C C . ILE A 1 119 ? 12.269 -0.722 -6.835 1.00 95.88 119 ILE A C 1
ATOM 1007 O O . ILE A 1 119 ? 12.299 -1.000 -8.034 1.00 95.88 119 ILE A O 1
ATOM 1011 N N . THR A 1 120 ? 13.376 -0.406 -6.158 1.00 95.50 120 THR A N 1
ATOM 1012 C CA . THR A 1 120 ? 14.708 -0.362 -6.784 1.00 95.50 120 THR A CA 1
ATOM 1013 C C . THR A 1 120 ? 15.069 -1.706 -7.413 1.00 95.50 120 THR A C 1
ATOM 1015 O O . THR A 1 120 ? 15.489 -1.760 -8.571 1.00 95.50 120 THR A O 1
ATOM 1018 N N . ARG A 1 121 ? 14.863 -2.802 -6.674 1.00 95.56 121 ARG A N 1
ATOM 1019 C CA . ARG A 1 121 ? 15.189 -4.163 -7.116 1.00 95.56 121 ARG A CA 1
ATOM 1020 C C . ARG A 1 121 ? 14.392 -4.587 -8.354 1.00 95.56 121 ARG A C 1
ATOM 1022 O O . ARG A 1 121 ? 14.961 -5.177 -9.268 1.00 95.56 121 ARG A O 1
ATOM 1029 N N . ASN A 1 122 ? 13.099 -4.273 -8.398 1.00 95.50 122 ASN A N 1
ATOM 1030 C CA . ASN A 1 122 ? 12.173 -4.741 -9.435 1.00 95.50 122 ASN A CA 1
ATOM 1031 C C . ASN A 1 122 ? 11.814 -3.662 -10.475 1.00 95.50 122 ASN A C 1
ATOM 1033 O O . ASN A 1 122 ? 10.923 -3.860 -11.300 1.00 95.50 122 ASN A O 1
ATOM 1037 N N . LYS A 1 123 ? 12.545 -2.538 -10.500 1.00 94.00 123 LYS A N 1
ATOM 1038 C CA . LYS A 1 123 ? 12.268 -1.355 -11.337 1.00 94.00 123 LYS A CA 1
ATOM 1039 C C . LYS A 1 123 ? 11.946 -1.679 -12.797 1.00 94.00 123 LYS A C 1
ATOM 1041 O O . LYS A 1 123 ? 11.008 -1.122 -13.359 1.00 94.00 123 LYS A O 1
ATOM 1046 N N . LYS A 1 124 ? 12.723 -2.572 -13.422 1.00 93.69 124 LYS A N 1
ATOM 1047 C CA . LYS A 1 124 ? 12.522 -2.958 -14.830 1.00 93.69 124 LYS A CA 1
ATOM 1048 C C . LYS A 1 124 ? 11.199 -3.689 -15.044 1.00 93.69 124 LYS A C 1
ATOM 1050 O O . LYS A 1 124 ? 10.512 -3.376 -16.005 1.00 93.69 124 LYS A O 1
ATOM 1055 N N . ILE A 1 125 ? 10.848 -4.608 -14.141 1.00 94.12 125 ILE A N 1
ATOM 1056 C CA . ILE A 1 125 ? 9.582 -5.352 -14.185 1.00 94.12 125 ILE A CA 1
ATOM 1057 C C . ILE A 1 125 ? 8.426 -4.353 -14.126 1.00 94.12 125 ILE A C 1
ATOM 1059 O O . ILE A 1 125 ? 7.585 -4.337 -15.019 1.00 94.12 125 ILE A O 1
ATOM 1063 N N . PHE A 1 126 ? 8.456 -3.440 -13.151 1.00 93.56 126 PHE A N 1
ATOM 1064 C CA . PHE A 1 126 ? 7.410 -2.433 -12.963 1.00 93.56 126 PHE A CA 1
ATOM 1065 C C . PHE A 1 126 ? 7.275 -1.461 -14.133 1.00 93.56 126 PHE A C 1
ATOM 1067 O O . PHE A 1 126 ? 6.158 -1.115 -14.504 1.00 93.56 126 PHE A O 1
ATOM 1074 N N . ALA A 1 127 ? 8.387 -1.054 -14.748 1.00 91.38 127 ALA A N 1
ATOM 1075 C CA . ALA A 1 127 ? 8.371 -0.161 -15.905 1.00 91.38 127 ALA A CA 1
ATOM 1076 C C . ALA A 1 127 ? 7.728 -0.798 -17.154 1.00 91.38 127 ALA A C 1
ATOM 1078 O O . ALA A 1 127 ? 7.274 -0.086 -18.050 1.00 91.38 127 ALA A O 1
ATOM 1079 N N . THR A 1 128 ? 7.700 -2.133 -17.221 1.00 90.88 128 THR A N 1
ATOM 1080 C CA . THR A 1 128 ? 7.152 -2.893 -18.356 1.00 90.88 128 THR A CA 1
ATOM 1081 C C . THR A 1 128 ? 5.828 -3.595 -18.063 1.00 90.88 128 THR A C 1
ATOM 1083 O O . THR A 1 128 ? 5.241 -4.166 -18.977 1.00 90.88 128 THR A O 1
ATOM 1086 N N . ASP A 1 129 ? 5.348 -3.564 -16.819 1.00 90.75 129 ASP A N 1
ATOM 1087 C CA . ASP A 1 129 ? 4.056 -4.133 -16.440 1.00 90.75 129 ASP A CA 1
ATOM 1088 C C . ASP A 1 129 ? 2.950 -3.086 -16.601 1.00 90.75 129 ASP A C 1
ATOM 1090 O O . ASP A 1 129 ? 3.003 -2.013 -16.003 1.00 90.75 129 ASP A O 1
ATOM 1094 N N . TYR A 1 130 ? 1.946 -3.392 -17.420 1.00 87.50 130 TYR A N 1
ATOM 1095 C CA . TYR A 1 130 ? 0.835 -2.490 -17.735 1.00 87.50 130 TYR A CA 1
ATOM 1096 C C . TYR A 1 130 ? -0.529 -3.051 -17.331 1.00 87.50 130 TYR A C 1
ATOM 1098 O O . TYR A 1 130 ? -1.533 -2.387 -17.596 1.00 87.50 130 TYR A O 1
ATOM 1106 N N . ARG A 1 131 ? -0.585 -4.229 -16.685 1.00 86.06 131 ARG A N 1
ATOM 1107 C CA . ARG A 1 131 ? -1.830 -4.992 -16.457 1.00 86.06 131 ARG A CA 1
ATOM 1108 C C . ARG A 1 131 ? -2.965 -4.147 -15.878 1.00 86.06 131 ARG A C 1
ATOM 1110 O O . ARG A 1 131 ? -4.089 -4.231 -16.358 1.00 86.06 131 ARG A O 1
ATOM 1117 N N . TRP A 1 132 ? -2.654 -3.259 -14.936 1.00 82.56 132 TRP A N 1
ATOM 1118 C CA . TRP A 1 132 ? -3.649 -2.384 -14.295 1.00 82.56 132 TRP A CA 1
ATOM 1119 C C . TRP A 1 132 ? -3.387 -0.897 -14.493 1.00 82.56 132 TRP A C 1
ATOM 1121 O O . TRP A 1 132 ? -4.152 -0.045 -14.042 1.00 82.56 132 TRP A O 1
ATOM 1131 N N . ALA A 1 133 ? -2.343 -0.558 -15.245 1.00 61.28 133 ALA A N 1
ATOM 1132 C CA . ALA A 1 133 ? -1.973 0.828 -15.475 1.00 61.28 133 ALA A CA 1
ATOM 1133 C C . ALA A 1 133 ? -2.946 1.571 -16.422 1.00 61.28 133 ALA A C 1
ATOM 1135 O O . ALA A 1 133 ? -2.867 2.788 -16.580 1.00 61.28 133 ALA A O 1
ATOM 1136 N N . GLY A 1 134 ? -3.882 0.836 -17.035 1.00 53.44 134 GLY A N 1
ATOM 1137 C CA . GLY A 1 134 ? -4.988 1.351 -17.842 1.00 53.44 134 GLY A CA 1
ATOM 1138 C C . GLY A 1 134 ? -6.297 1.605 -17.081 1.00 53.44 134 GLY A C 1
ATOM 1139 O O . GLY A 1 134 ? -7.247 2.086 -17.707 1.00 53.44 134 GLY A O 1
ATOM 1140 N N . ALA A 1 135 ? -6.378 1.317 -15.773 1.00 63.00 135 ALA A N 1
ATOM 1141 C CA . ALA A 1 135 ? -7.541 1.683 -14.956 1.00 63.00 135 ALA A CA 1
ATOM 1142 C C . ALA A 1 135 ? -7.808 3.195 -15.069 1.00 63.00 135 ALA A C 1
ATOM 1144 O O . ALA A 1 135 ? -6.869 3.981 -15.213 1.00 63.00 135 ALA A O 1
ATOM 1145 N N . LYS A 1 136 ? -9.080 3.631 -15.047 1.00 59.31 136 LYS A N 1
ATOM 1146 C CA . LYS A 1 136 ? -9.451 5.051 -15.269 1.00 59.31 136 LYS A CA 1
ATOM 1147 C C . LYS A 1 136 ? -8.665 6.022 -14.377 1.00 59.31 136 LYS A C 1
ATOM 1149 O O . LYS A 1 136 ? -8.367 7.123 -14.827 1.00 59.31 136 LYS A O 1
ATOM 1154 N N . TRP A 1 137 ? -8.310 5.596 -13.167 1.00 58.59 137 TRP A N 1
ATOM 1155 C CA . TRP A 1 137 ? -7.508 6.358 -12.213 1.00 58.59 137 TRP A CA 1
ATOM 1156 C C . TRP A 1 137 ? -5.985 6.233 -12.444 1.00 58.59 137 TRP A C 1
ATOM 1158 O O . TRP A 1 137 ? -5.256 7.161 -12.125 1.00 58.59 137 TRP A O 1
ATOM 1168 N N . ASN A 1 138 ? -5.503 5.159 -13.084 1.00 61.53 138 ASN A N 1
ATOM 1169 C CA . ASN A 1 138 ? -4.086 4.925 -13.407 1.00 61.53 138 ASN A CA 1
ATOM 1170 C C . ASN A 1 138 ? -3.622 5.520 -14.742 1.00 61.53 138 ASN A C 1
ATOM 1172 O O . ASN A 1 138 ? -2.427 5.771 -14.920 1.00 61.53 138 ASN A O 1
ATOM 1176 N N . LYS A 1 139 ? -4.541 5.789 -15.680 1.00 61.28 139 LYS A N 1
ATOM 1177 C CA . LYS A 1 139 ? -4.198 6.354 -17.000 1.00 61.28 139 LYS A CA 1
ATOM 1178 C C . LYS A 1 139 ? -3.462 7.693 -16.913 1.00 61.28 139 LYS A C 1
ATOM 1180 O O . LYS A 1 139 ? -2.592 7.954 -17.739 1.00 61.28 139 LYS A O 1
ATOM 1185 N N . SER A 1 140 ? -3.786 8.528 -15.927 1.00 64.62 140 SER A N 1
ATOM 1186 C CA . SER A 1 140 ? -3.069 9.784 -15.665 1.00 64.62 140 SER A CA 1
ATOM 1187 C C . SER A 1 140 ? -1.688 9.571 -15.043 1.00 64.62 140 SER A C 1
ATOM 1189 O O . SER A 1 140 ? -0.816 10.423 -15.202 1.00 64.62 140 SER A O 1
ATOM 1191 N N . PHE A 1 141 ? -1.480 8.445 -14.357 1.00 65.12 141 PHE A N 1
ATOM 1192 C CA . PHE A 1 141 ? -0.294 8.196 -13.541 1.00 65.12 141 PHE A CA 1
ATOM 1193 C C . PHE A 1 141 ? 0.795 7.386 -14.242 1.00 65.12 141 PHE A C 1
ATOM 1195 O O . PHE A 1 141 ? 1.976 7.605 -13.993 1.00 65.12 141 PHE A O 1
ATOM 1202 N N . ASN A 1 142 ? 0.434 6.487 -15.161 1.00 69.12 142 ASN A N 1
ATOM 1203 C CA . ASN A 1 142 ? 1.407 5.620 -15.826 1.00 69.12 142 ASN A CA 1
ATOM 1204 C C . ASN A 1 142 ? 2.493 6.407 -16.588 1.00 69.12 142 ASN A C 1
ATOM 1206 O O . ASN A 1 142 ? 3.649 6.003 -16.543 1.00 69.12 142 ASN A O 1
ATOM 1210 N N . LYS A 1 143 ? 2.154 7.508 -17.283 1.00 73.56 143 LYS A N 1
ATOM 1211 C CA . LYS A 1 143 ? 3.089 8.359 -18.067 1.00 73.56 143 LYS A CA 1
ATOM 1212 C C . LYS A 1 143 ? 4.082 7.586 -18.974 1.00 73.56 143 LYS A C 1
ATOM 1214 O O . LYS A 1 143 ? 5.156 8.093 -19.280 1.00 73.56 143 LYS A O 1
ATOM 1219 N N . GLY A 1 144 ? 3.738 6.376 -19.425 1.00 80.06 144 GLY A N 1
ATOM 1220 C CA . GLY A 1 144 ? 4.611 5.499 -20.220 1.00 80.06 144 GLY A CA 1
ATOM 1221 C C . GLY A 1 144 ? 5.619 4.669 -19.409 1.00 80.06 144 GLY A C 1
ATOM 1222 O O . GLY A 1 144 ? 6.569 4.144 -19.981 1.00 80.06 144 GLY A O 1
ATOM 1223 N N . LEU A 1 145 ? 5.440 4.563 -18.091 1.00 85.88 145 LEU A N 1
ATOM 1224 C CA . LEU A 1 145 ? 6.338 3.890 -17.145 1.00 85.88 145 LEU A CA 1
ATOM 1225 C C . LEU A 1 145 ? 5.677 2.681 -16.464 1.00 85.88 145 LEU A C 1
ATOM 1227 O O . LEU A 1 145 ? 6.044 2.337 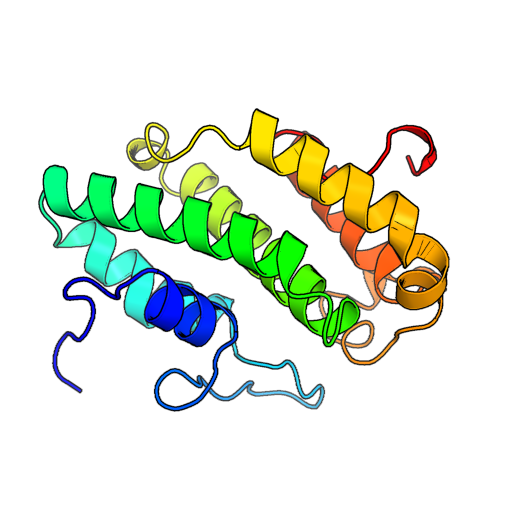-15.344 1.00 85.88 145 LEU A O 1
ATOM 1231 N N . GLY A 1 146 ? 4.687 2.040 -17.087 1.00 88.94 146 GLY A N 1
ATOM 1232 C CA . GLY A 1 146 ? 4.036 0.863 -16.495 1.00 88.94 146 GLY A CA 1
ATOM 1233 C C . GLY A 1 146 ? 3.437 1.134 -15.103 1.00 88.94 146 GLY A C 1
ATOM 1234 O O . GLY A 1 146 ? 2.954 2.232 -14.804 1.00 88.94 146 GLY A O 1
ATOM 1235 N N . LEU A 1 147 ? 3.489 0.128 -14.233 1.00 91.06 147 LEU A N 1
ATOM 1236 C CA . LEU A 1 147 ? 3.160 0.241 -12.813 1.00 91.06 147 LEU A CA 1
ATOM 1237 C C . LEU A 1 147 ? 4.151 1.129 -12.046 1.00 91.06 147 LEU A C 1
ATOM 1239 O O . LEU A 1 147 ? 3.778 1.712 -11.034 1.00 91.06 147 LEU A O 1
ATOM 1243 N N . LEU A 1 148 ? 5.387 1.302 -12.533 1.00 92.56 148 LEU A N 1
ATOM 1244 C CA . LEU A 1 148 ? 6.358 2.186 -11.879 1.00 92.56 148 LEU A CA 1
ATOM 1245 C C . LEU A 1 148 ? 5.851 3.635 -11.823 1.00 92.56 148 LEU A C 1
ATOM 1247 O O . LEU A 1 148 ? 5.967 4.277 -10.783 1.00 92.56 148 LEU A O 1
ATOM 1251 N N . GLY A 1 149 ? 5.248 4.128 -12.911 1.00 90.31 149 GLY A N 1
ATOM 1252 C CA . GLY A 1 149 ? 4.621 5.454 -12.934 1.00 90.31 149 GLY A CA 1
ATOM 1253 C C . GLY A 1 149 ? 3.484 5.576 -11.917 1.00 90.31 149 GLY A C 1
ATOM 1254 O O . GLY A 1 149 ? 3.418 6.551 -11.174 1.00 90.31 149 GLY A O 1
ATOM 1255 N N . VAL A 1 150 ? 2.652 4.536 -11.805 1.00 89.69 150 VAL A N 1
ATOM 1256 C CA . VAL A 1 150 ? 1.567 4.468 -10.812 1.00 89.69 150 VAL A CA 1
ATOM 1257 C C . VAL A 1 150 ? 2.114 4.581 -9.383 1.00 89.69 150 VAL A C 1
ATOM 1259 O O . VAL A 1 150 ? 1.633 5.401 -8.605 1.00 89.69 150 VAL A O 1
ATOM 1262 N N . PHE A 1 151 ? 3.156 3.821 -9.042 1.00 93.19 151 PHE A N 1
ATOM 1263 C CA . PHE A 1 151 ? 3.751 3.831 -7.699 1.00 93.19 151 PHE A CA 1
ATOM 1264 C C . PHE A 1 151 ? 4.387 5.178 -7.331 1.00 93.19 151 PHE A C 1
ATOM 1266 O O . PHE A 1 151 ? 4.277 5.623 -6.183 1.00 93.19 151 PHE A O 1
ATOM 1273 N N . ILE A 1 152 ? 5.026 5.845 -8.298 1.00 92.69 152 ILE A N 1
ATOM 1274 C CA . ILE A 1 152 ? 5.601 7.184 -8.110 1.00 92.69 152 ILE A CA 1
ATOM 1275 C C . ILE A 1 152 ? 4.496 8.193 -7.797 1.00 92.69 152 ILE A C 1
ATOM 1277 O O . ILE A 1 152 ? 4.598 8.937 -6.825 1.00 92.69 152 ILE A O 1
ATOM 1281 N N . GLU A 1 153 ? 3.426 8.212 -8.588 1.00 90.62 153 GLU A N 1
ATOM 1282 C CA . GLU A 1 153 ? 2.367 9.210 -8.429 1.00 90.62 153 GLU A CA 1
ATOM 1283 C C . GLU A 1 153 ? 1.534 8.978 -7.164 1.00 90.62 153 GLU A C 1
ATOM 1285 O O . GLU A 1 153 ? 1.216 9.941 -6.469 1.00 90.62 153 GLU A O 1
ATOM 1290 N N . ILE A 1 154 ? 1.268 7.720 -6.791 1.00 90.94 154 ILE A N 1
ATOM 1291 C CA . ILE A 1 154 ? 0.659 7.408 -5.490 1.00 90.94 154 ILE A CA 1
ATOM 1292 C C . ILE A 1 154 ? 1.564 7.884 -4.346 1.00 90.94 154 ILE A C 1
ATOM 1294 O O . ILE A 1 154 ? 1.078 8.491 -3.393 1.00 90.94 154 ILE A O 1
ATOM 1298 N N . SER A 1 155 ? 2.879 7.648 -4.429 1.00 93.31 155 SER A N 1
ATOM 1299 C CA . SER A 1 155 ? 3.815 8.113 -3.393 1.00 93.31 155 SER A CA 1
ATOM 1300 C C . SER A 1 155 ? 3.812 9.636 -3.273 1.00 93.31 155 SER A C 1
ATOM 1302 O O . SER A 1 155 ? 3.723 10.152 -2.159 1.00 93.31 155 SER A O 1
ATOM 1304 N N . LYS A 1 156 ? 3.829 10.352 -4.408 1.00 92.06 156 LYS A N 1
ATOM 1305 C CA . LYS A 1 156 ? 3.691 11.817 -4.458 1.00 92.06 156 LYS A CA 1
ATOM 1306 C C . LYS A 1 156 ? 2.390 12.262 -3.794 1.00 92.06 156 LYS A C 1
ATOM 1308 O O . LYS A 1 156 ? 2.419 13.093 -2.890 1.00 92.06 156 LYS A O 1
ATOM 1313 N N . GLN A 1 157 ? 1.264 11.651 -4.160 1.00 90.56 157 GLN A N 1
ATOM 1314 C CA . GLN A 1 157 ? -0.035 11.962 -3.570 1.00 90.56 157 GLN A CA 1
ATOM 1315 C C . GLN A 1 157 ? -0.044 11.748 -2.049 1.00 90.56 157 GLN A C 1
ATOM 1317 O O . GLN A 1 157 ? -0.518 12.618 -1.318 1.00 90.56 157 GLN A O 1
ATOM 1322 N N . ILE A 1 158 ? 0.500 10.632 -1.552 1.00 92.25 158 ILE A N 1
ATOM 1323 C CA . ILE A 1 158 ? 0.551 10.348 -0.113 1.00 92.25 158 ILE A CA 1
ATOM 1324 C C . ILE A 1 158 ? 1.385 11.389 0.641 1.00 92.25 158 ILE A C 1
ATOM 1326 O O . ILE A 1 158 ? 0.956 11.876 1.691 1.00 92.25 158 ILE A O 1
ATOM 1330 N N . GLN A 1 159 ? 2.541 11.779 0.107 1.00 92.31 159 GLN A N 1
ATOM 1331 C CA . GLN A 1 159 ? 3.374 12.811 0.723 1.00 92.31 159 GLN A CA 1
ATOM 1332 C C . GLN A 1 159 ? 2.705 14.190 0.694 1.00 92.31 159 GLN A C 1
ATOM 1334 O O . GLN A 1 159 ? 2.645 14.888 1.709 1.00 92.31 159 GLN A O 1
ATOM 1339 N N . GLU A 1 160 ? 2.193 14.601 -0.465 1.00 90.94 160 GLU A N 1
ATOM 1340 C CA . GLU A 1 160 ? 1.685 15.954 -0.680 1.00 90.94 160 GLU A CA 1
ATOM 1341 C C . GLU A 1 160 ? 0.343 16.179 0.022 1.00 90.94 160 GLU A C 1
ATOM 1343 O O . GLU A 1 160 ? 0.182 17.179 0.736 1.00 90.94 160 GLU A O 1
ATOM 1348 N N . MET A 1 161 ? -0.592 15.238 -0.141 1.00 88.69 161 MET A N 1
ATOM 1349 C CA . MET A 1 161 ? -1.970 15.347 0.339 1.00 88.69 161 MET A CA 1
ATOM 1350 C C . MET A 1 161 ? -2.134 14.828 1.767 1.00 88.69 161 MET A C 1
ATOM 1352 O O . MET A 1 161 ? -2.798 15.476 2.575 1.00 88.69 161 MET A O 1
ATOM 1356 N N . TYR A 1 162 ? -1.519 13.689 2.091 1.00 88.12 162 TYR A N 1
ATOM 1357 C CA . TYR A 1 162 ? -1.756 12.984 3.358 1.00 88.12 162 TYR A CA 1
ATOM 1358 C C . TYR A 1 162 ? -0.611 13.115 4.367 1.00 88.12 162 TYR A C 1
ATOM 1360 O O . TYR A 1 162 ? -0.735 12.629 5.488 1.00 88.12 162 TYR A O 1
ATOM 1368 N N . LYS A 1 163 ? 0.486 13.792 3.994 1.00 88.88 163 LYS A N 1
ATOM 1369 C CA . LYS A 1 163 ? 1.690 13.969 4.827 1.00 88.88 163 LYS A CA 1
ATOM 1370 C C . LYS A 1 163 ? 2.289 12.638 5.314 1.00 88.88 163 LYS A C 1
ATOM 1372 O O . LYS A 1 163 ? 2.878 12.584 6.390 1.00 88.88 163 LYS A O 1
ATOM 1377 N N . GLY A 1 164 ? 2.129 11.572 4.524 1.00 89.69 164 GLY A N 1
ATOM 1378 C CA . GLY A 1 164 ? 2.755 10.268 4.761 1.00 89.69 164 GLY A CA 1
ATOM 1379 C C . GLY A 1 164 ? 4.211 10.198 4.266 1.00 89.69 164 GLY A C 1
ATOM 1380 O O . GLY A 1 164 ? 4.726 11.176 3.718 1.00 89.69 164 GLY A O 1
ATOM 1381 N N . PRO A 1 165 ? 4.895 9.052 4.445 1.00 92.31 165 PRO A N 1
ATOM 1382 C CA . PRO A 1 165 ? 6.254 8.847 3.959 1.00 92.31 165 PRO A CA 1
ATOM 1383 C C . PRO A 1 165 ? 6.283 8.625 2.437 1.00 92.31 165 PRO A C 1
ATOM 1385 O O . PRO A 1 165 ? 5.265 8.306 1.820 1.00 92.31 165 PRO A O 1
ATOM 1388 N N . SER A 1 166 ? 7.472 8.743 1.835 1.00 90.88 166 SER A N 1
ATOM 1389 C CA . SER A 1 166 ? 7.702 8.220 0.481 1.00 90.88 166 SER A CA 1
ATOM 1390 C C . SER A 1 166 ? 7.805 6.700 0.520 1.00 90.88 166 SER A C 1
ATOM 1392 O O . SER A 1 166 ? 8.513 6.154 1.369 1.00 90.88 166 SER A O 1
ATOM 1394 N N . PHE A 1 167 ? 7.173 6.035 -0.445 1.00 93.81 167 PHE A N 1
ATOM 1395 C CA . PHE A 1 167 ? 7.287 4.593 -0.671 1.00 93.81 167 PHE A CA 1
ATOM 1396 C C . PHE A 1 167 ? 8.153 4.238 -1.887 1.00 93.81 167 PHE A C 1
ATOM 1398 O O . PHE A 1 167 ? 8.379 3.059 -2.158 1.00 93.81 167 PHE A O 1
ATOM 1405 N N . VAL A 1 168 ? 8.656 5.236 -2.616 1.00 93.25 168 VAL A N 1
ATOM 1406 C CA . VAL A 1 168 ? 9.573 5.056 -3.747 1.00 93.25 168 VAL A CA 1
ATOM 1407 C C . VAL A 1 168 ? 10.932 5.700 -3.450 1.00 93.25 168 VAL A C 1
ATOM 1409 O O . VAL A 1 168 ? 10.997 6.638 -2.652 1.00 93.25 168 VAL A O 1
ATOM 1412 N N . PRO A 1 169 ? 12.019 5.213 -4.073 1.00 90.00 169 PRO A N 1
ATOM 1413 C CA . PRO A 1 169 ? 13.341 5.818 -3.946 1.00 90.00 169 PRO A CA 1
ATOM 1414 C C . PRO A 1 169 ? 13.376 7.287 -4.392 1.00 90.00 16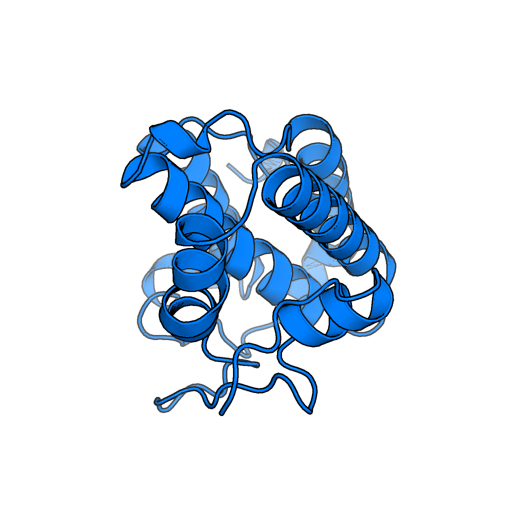9 PRO A C 1
ATOM 1416 O O . PRO A 1 169 ? 12.718 7.650 -5.371 1.00 90.00 169 PRO A O 1
ATOM 1419 N N . ASP A 1 170 ? 14.180 8.105 -3.709 1.00 87.06 170 ASP A N 1
ATOM 1420 C CA . ASP A 1 170 ? 14.281 9.551 -3.953 1.00 87.06 170 ASP A CA 1
ATOM 1421 C C . ASP A 1 170 ? 14.705 9.879 -5.394 1.00 87.06 170 ASP A C 1
ATOM 1423 O O . ASP A 1 170 ? 14.269 10.875 -5.965 1.00 87.06 170 ASP A O 1
ATOM 1427 N N . GLU A 1 171 ? 15.499 9.013 -6.033 1.00 86.75 171 GLU A N 1
ATOM 1428 C CA . GLU A 1 171 ? 15.941 9.186 -7.420 1.00 86.75 171 GLU A CA 1
ATOM 1429 C C . GLU A 1 171 ? 14.826 9.045 -8.473 1.00 86.75 171 GLU A C 1
ATOM 1431 O O . GLU A 1 171 ? 15.092 9.193 -9.669 1.00 86.75 171 GLU A O 1
ATOM 1436 N N . LEU A 1 172 ? 13.602 8.694 -8.064 1.00 81.56 172 LEU A N 1
ATOM 1437 C CA . LEU A 1 172 ? 12.441 8.561 -8.947 1.00 81.56 172 LEU A CA 1
ATOM 1438 C C . LEU A 1 172 ? 11.495 9.774 -8.920 1.00 81.56 172 LEU A C 1
ATOM 1440 O O . LEU A 1 172 ? 10.486 9.743 -9.632 1.00 81.56 172 LEU A O 1
ATOM 1444 N N . PHE A 1 173 ? 11.788 10.809 -8.123 1.00 71.50 173 PHE A N 1
ATOM 1445 C CA . PHE A 1 173 ? 10.957 12.015 -8.026 1.00 71.50 173 PHE A CA 1
ATOM 1446 C C . PHE A 1 173 ? 11.211 13.045 -9.122 1.00 71.50 173 PHE A C 1
ATOM 1448 O O . PHE A 1 173 ? 12.383 13.280 -9.489 1.00 71.50 173 PHE A O 1
#

Foldseek 3Di:
DPQPPDDDALVSLLCLLQCHPPNAAADDDPARQSHDLLCSCVVHVVVCVVVDDPVSLQNVLVSNLSSLVVLLVPPPQVQSSLVSSLSNVLSVLVCCLVPVVCVVRDDCPVVLVSLQVSCVVCQVVQQPAARRCPPPVNVVQNPSRHNNSVLQVSQVCCCPPRVHHRSHDPVSD

Sequence (173 aa):
MDRIIYILNTHQMVSFLMGIEPFNVESSGDVEEPTNYEKIWRLFIKPFLNEASKDQKSEFWRQFYEALTQLCLLDKDPGLEYYTIFSHLVEYYYLLYQEPHYQESIDLNTLSHKIAQGITRNKKIFATDYRWAGAKWNKSFNKGLGLLGVFIEISKQIQEMYKGPSFVPDELF

Secondary structure (DSSP, 8-state):
-----S---HHHHHHHHTT-TTS-----SSS--SS-HHHHIIIIIHHHHHHS-HHHHHHHHHHHHHHHHHHHHH-S-HHHHHHHHHHHHHHHHHHHHH-GGGTTS---HHHHHHHHHHHHHHHHHHHH--TTTTSTTTTTT-TTSHHHHHHHHHHHHHHHHH-----S-GGG-